Protein AF-A0A9K3HNY9-F1 (afdb_monomer_lite)

InterPro domains:
  IPR050426 Glycosyltransferase 28 [PTHR48050] (1-84)

pLDDT: mean 90.92, std 8.73, range [51.19, 98.0]

Secondary structure (DSSP, 8-state):
-HHHHHHHHHHHHTTSSPPPPPHHHHS-S--SHHHHHHHHHHHHHHHHHHTSHHHHHHHHHHHHHHHH--HHHHHHHHHHHHHHHHHTT--

Sequence (91 aa):
MLDQFYWAERMFWLGVSPEPLKRHQLLPDEDDEITIKEAAGALTTAISYALSSQVKSNALQISRRLASEDGVQEAVRMLKASIASQLSKEG

Foldseek 3Di:
DVVVQVVQCVCVVLQLFFHDDDPCLVPPPDPDPVSPVVSVVVVVVRVVSNPDPRNVVSVVVVVVVVVVDPVVVVVVVVVVVVVVVVVVVVD

Organism: Helianthus annuus (NCBI:txid4232)

Radius of gyration: 21.88 Å; chains: 1; bounding box: 48×25×59 Å

Structure (mmCIF, N/CA/C/O backbone):
data_AF-A0A9K3HNY9-F1
#
_entry.id   AF-A0A9K3HNY9-F1
#
loop_
_atom_site.group_PDB
_atom_site.id
_atom_site.type_symbol
_atom_site.label_atom_id
_atom_site.label_alt_id
_atom_site.label_comp_id
_atom_site.label_asym_id
_atom_site.label_entity_id
_atom_site.label_seq_id
_atom_site.pdbx_PDB_ins_code
_atom_site.Cartn_x
_atom_site.Cartn_y
_atom_site.Cartn_z
_atom_site.occupancy
_atom_site.B_iso_or_equiv
_atom_site.auth_seq_id
_atom_site.auth_comp_id
_atom_site.auth_asym_id
_atom_site.auth_atom_id
_atom_site.pdbx_PDB_model_num
ATOM 1 N N . MET A 1 1 ? -10.655 2.250 -10.650 1.00 59.12 1 MET A N 1
ATOM 2 C CA . MET A 1 1 ? -9.285 2.610 -11.091 1.00 59.12 1 MET A CA 1
ATOM 3 C C . MET A 1 1 ? -8.625 3.659 -10.200 1.00 59.12 1 MET A C 1
ATOM 5 O O . MET A 1 1 ? -7.439 3.510 -9.966 1.00 59.12 1 MET A O 1
ATOM 9 N N . LEU A 1 2 ? -9.326 4.673 -9.670 1.00 64.50 2 LEU A N 1
ATOM 10 C CA . LEU A 1 2 ? -8.720 5.620 -8.711 1.00 64.50 2 LEU A CA 1
ATOM 11 C C . LEU A 1 2 ? -8.255 4.930 -7.414 1.00 64.50 2 LEU A C 1
ATOM 13 O O . LEU A 1 2 ? -7.146 5.183 -6.949 1.00 64.50 2 LEU A O 1
ATOM 17 N N . ASP A 1 3 ? -9.039 3.976 -6.909 1.00 86.62 3 ASP A N 1
ATOM 18 C CA . ASP A 1 3 ? -8.745 3.331 -5.623 1.00 86.62 3 ASP A CA 1
ATOM 19 C C . ASP A 1 3 ? -7.466 2.486 -5.642 1.00 86.62 3 ASP A C 1
ATOM 21 O O . ASP A 1 3 ? -6.774 2.405 -4.635 1.00 86.62 3 ASP A O 1
ATOM 25 N N . GLN A 1 4 ? -7.106 1.881 -6.781 1.00 86.25 4 GLN A N 1
ATOM 26 C CA . GLN A 1 4 ? -5.919 1.021 -6.850 1.00 86.25 4 GLN A CA 1
ATOM 27 C C . GLN A 1 4 ? -4.621 1.834 -6.716 1.00 86.25 4 GLN A C 1
ATOM 29 O O . GLN A 1 4 ? -3.704 1.403 -6.025 1.00 86.25 4 GLN A O 1
ATOM 34 N N . PHE A 1 5 ? -4.560 3.027 -7.322 1.00 87.00 5 PHE A N 1
ATOM 35 C CA . PHE A 1 5 ? -3.406 3.924 -7.209 1.00 87.00 5 PHE A CA 1
ATOM 36 C C . PHE A 1 5 ? -3.367 4.596 -5.841 1.00 87.00 5 PHE A C 1
ATOM 38 O O . PHE A 1 5 ? -2.299 4.689 -5.243 1.00 87.00 5 PHE A O 1
ATOM 45 N N . TYR A 1 6 ? -4.536 4.977 -5.317 1.00 90.19 6 TYR A N 1
ATOM 46 C CA . TYR A 1 6 ? -4.662 5.472 -3.952 1.00 90.19 6 TYR A CA 1
ATOM 47 C C . TYR A 1 6 ? -4.114 4.456 -2.942 1.00 90.19 6 TYR A C 1
ATOM 49 O O . TYR A 1 6 ? -3.249 4.785 -2.134 1.00 90.19 6 TYR A O 1
ATOM 57 N N . TRP A 1 7 ? -4.556 3.198 -3.006 1.00 93.25 7 TRP A N 1
ATOM 58 C CA . TRP A 1 7 ? -4.070 2.167 -2.092 1.00 93.25 7 TRP A CA 1
ATOM 59 C C . TRP A 1 7 ? -2.604 1.812 -2.330 1.00 93.25 7 TRP A C 1
ATOM 61 O O . TRP A 1 7 ? -1.884 1.630 -1.354 1.00 93.25 7 TRP A O 1
ATOM 71 N N . ALA A 1 8 ? -2.131 1.770 -3.578 1.00 93.00 8 ALA A N 1
ATOM 72 C CA . ALA A 1 8 ? -0.715 1.543 -3.865 1.00 93.00 8 ALA A CA 1
ATOM 73 C C . ALA A 1 8 ? 0.176 2.619 -3.217 1.00 93.00 8 ALA A C 1
ATOM 75 O O . ALA A 1 8 ? 1.182 2.285 -2.594 1.00 93.00 8 ALA A O 1
ATOM 76 N N . GLU A 1 9 ? -0.224 3.893 -3.281 1.00 93.69 9 GLU A N 1
ATOM 77 C CA . GLU A 1 9 ? 0.480 4.993 -2.613 1.00 93.69 9 GLU A CA 1
ATOM 78 C C . GLU A 1 9 ? 0.470 4.832 -1.086 1.00 93.69 9 GLU A C 1
ATOM 80 O O . GLU A 1 9 ? 1.514 4.934 -0.440 1.00 93.69 9 GLU A O 1
ATOM 85 N N . ARG A 1 10 ? -0.682 4.495 -0.490 1.00 95.44 10 ARG A N 1
ATOM 86 C CA . ARG A 1 10 ? -0.769 4.253 0.962 1.00 95.44 10 ARG A CA 1
ATOM 87 C C . ARG A 1 10 ? 0.099 3.080 1.409 1.00 95.44 10 ARG A C 1
ATOM 89 O O . ARG A 1 10 ? 0.765 3.170 2.437 1.00 95.44 10 ARG A O 1
ATOM 96 N N . MET A 1 11 ? 0.126 2.001 0.634 1.00 95.44 11 MET A N 1
ATOM 97 C CA . MET A 1 11 ? 0.959 0.830 0.911 1.00 95.44 11 MET A CA 1
ATOM 98 C C . MET A 1 11 ? 2.452 1.153 0.764 1.00 95.44 11 MET A C 1
ATOM 100 O O . MET A 1 11 ? 3.264 0.661 1.550 1.00 95.44 11 MET A O 1
ATOM 104 N N . PHE A 1 12 ? 2.819 2.017 -0.185 1.00 95.75 12 PHE A N 1
ATOM 105 C CA . PHE A 1 12 ? 4.181 2.528 -0.319 1.00 95.75 12 PHE A CA 1
ATOM 106 C C . PHE A 1 12 ? 4.600 3.377 0.889 1.00 95.75 12 PHE A C 1
ATOM 108 O O . PHE A 1 12 ? 5.672 3.148 1.444 1.00 95.75 12 PHE A O 1
ATOM 115 N N . TRP A 1 13 ? 3.746 4.285 1.377 1.00 96.19 13 TRP A N 1
ATOM 116 C CA . TRP A 1 13 ? 4.043 5.090 2.577 1.00 96.19 13 TRP A CA 1
ATOM 117 C C . TRP A 1 13 ? 4.211 4.248 3.841 1.00 96.19 13 TRP A C 1
ATOM 119 O O . TRP A 1 13 ? 5.011 4.578 4.712 1.00 96.19 13 TRP A O 1
ATOM 129 N N . LEU A 1 14 ? 3.478 3.138 3.934 1.00 95.38 14 LEU A N 1
ATOM 130 C CA . LEU A 1 14 ? 3.642 2.149 4.999 1.00 95.38 14 LEU A CA 1
ATOM 131 C C . LEU A 1 14 ? 4.897 1.273 4.822 1.00 95.38 14 LEU A C 1
ATOM 133 O O . LEU A 1 14 ? 5.209 0.464 5.694 1.00 95.38 14 LEU A O 1
ATOM 137 N N . GLY A 1 15 ? 5.615 1.410 3.704 1.00 96.31 15 GLY A N 1
ATOM 138 C CA . GLY A 1 15 ? 6.816 0.641 3.391 1.00 96.31 15 GLY A CA 1
ATOM 139 C C . GLY A 1 15 ? 6.543 -0.837 3.107 1.00 96.31 15 GLY A C 1
ATOM 140 O O . GLY A 1 15 ? 7.450 -1.656 3.257 1.00 96.31 15 GLY A O 1
ATOM 141 N N . VAL A 1 16 ? 5.307 -1.196 2.742 1.00 96.88 16 VAL A N 1
ATOM 142 C CA . VAL A 1 16 ? 4.878 -2.585 2.472 1.00 96.88 16 VAL A CA 1
ATOM 143 C C . VAL A 1 16 ? 4.653 -2.869 0.986 1.00 96.88 16 VAL A C 1
ATOM 145 O O . VAL A 1 16 ? 4.203 -3.949 0.616 1.00 96.88 16 VAL A O 1
ATOM 148 N N . SER A 1 17 ? 4.962 -1.904 0.127 1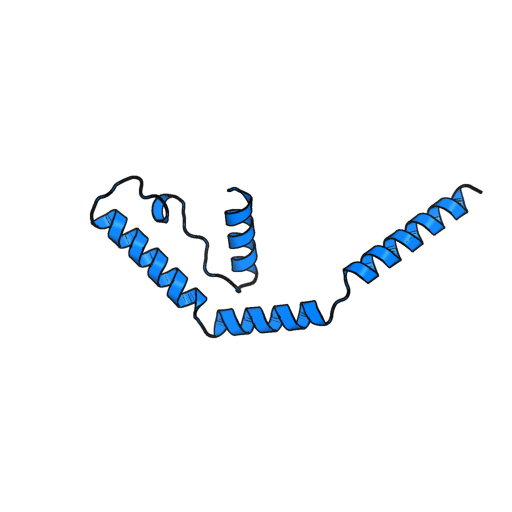.00 96.31 17 SER A N 1
ATOM 149 C CA . SER A 1 17 ? 4.864 -1.995 -1.328 1.00 96.31 17 SER A CA 1
ATOM 150 C C . SER A 1 17 ? 5.961 -1.139 -1.963 1.00 96.31 17 SER A C 1
ATOM 152 O O . SER A 1 17 ? 6.398 -0.176 -1.330 1.00 96.31 17 SER A O 1
ATOM 154 N N . PRO A 1 18 ? 6.411 -1.447 -3.192 1.00 95.50 18 PRO A N 1
ATOM 155 C CA . PRO A 1 18 ? 7.191 -0.512 -4.001 1.00 95.50 18 PRO A CA 1
ATOM 156 C C . PRO A 1 18 ? 6.404 0.760 -4.328 1.00 95.50 18 PRO A C 1
ATOM 158 O O . PRO A 1 18 ? 5.175 0.794 -4.201 1.00 95.50 18 PRO A O 1
ATOM 161 N N . GLU A 1 19 ? 7.131 1.783 -4.783 1.00 93.69 19 GLU A N 1
ATOM 162 C CA . GLU A 1 19 ? 6.542 3.003 -5.336 1.00 93.69 19 GLU A CA 1
ATOM 163 C C . GLU A 1 19 ? 5.596 2.646 -6.499 1.00 93.69 19 GLU A C 1
ATOM 165 O O . GLU A 1 19 ? 5.957 1.818 -7.347 1.00 93.69 19 GLU A O 1
ATOM 170 N N . PRO A 1 20 ? 4.382 3.223 -6.552 1.00 93.06 20 PRO A N 1
ATOM 171 C CA . PRO A 1 20 ? 3.451 2.960 -7.640 1.00 93.06 20 PRO A CA 1
ATOM 172 C C . PRO A 1 20 ? 4.045 3.343 -8.997 1.00 93.06 20 PRO A C 1
ATOM 174 O O . PRO A 1 20 ? 4.569 4.442 -9.176 1.00 93.06 20 PRO A O 1
ATOM 177 N N . LEU A 1 21 ? 3.905 2.452 -9.979 1.00 92.25 21 LEU A N 1
ATOM 178 C CA . LEU A 1 21 ? 4.319 2.742 -11.348 1.00 92.25 21 LEU A CA 1
ATOM 179 C C . LEU A 1 21 ? 3.487 3.889 -11.933 1.00 92.25 21 LEU A C 1
ATOM 181 O O . LEU A 1 21 ? 2.269 3.975 -11.743 1.00 92.25 21 LEU A O 1
ATOM 185 N N . LYS A 1 22 ? 4.158 4.762 -12.683 1.00 88.50 22 LYS A N 1
ATOM 186 C CA . LYS A 1 22 ? 3.533 5.895 -13.366 1.00 88.50 22 LYS A CA 1
ATOM 187 C C . LYS A 1 22 ? 2.731 5.408 -14.568 1.00 88.50 22 LYS A C 1
ATOM 189 O O . LYS A 1 22 ? 3.019 4.364 -15.148 1.00 88.50 22 LYS A O 1
ATOM 194 N N . ARG A 1 23 ? 1.749 6.207 -14.995 1.00 85.94 23 ARG A N 1
ATOM 195 C CA . ARG A 1 23 ? 0.869 5.860 -16.124 1.00 85.94 23 ARG A CA 1
ATOM 196 C C . ARG A 1 23 ? 1.650 5.455 -17.382 1.00 85.94 23 ARG A C 1
ATOM 198 O O . ARG A 1 23 ? 1.362 4.392 -17.910 1.00 85.94 23 ARG A O 1
ATOM 205 N N . HIS A 1 24 ? 2.652 6.236 -17.783 1.00 83.75 24 HIS A N 1
ATOM 206 C CA . HIS A 1 24 ? 3.482 5.960 -18.966 1.00 83.75 24 HIS A CA 1
ATOM 207 C C . HIS A 1 24 ? 4.354 4.698 -18.830 1.00 83.75 24 HIS A C 1
ATOM 209 O O . HIS A 1 24 ? 4.811 4.159 -19.825 1.00 83.75 24 HIS A O 1
ATOM 215 N N . GLN A 1 25 ? 4.587 4.202 -17.609 1.00 86.81 25 GLN A N 1
ATOM 216 C CA . GLN A 1 25 ? 5.315 2.946 -17.374 1.00 86.81 25 GLN A CA 1
ATOM 217 C C . GLN A 1 25 ? 4.386 1.726 -17.437 1.00 86.81 25 GLN A C 1
ATOM 219 O O . GLN A 1 25 ? 4.841 0.612 -17.669 1.00 86.81 25 GLN A O 1
ATOM 224 N N . LEU A 1 26 ? 3.087 1.921 -17.188 1.00 85.25 26 LEU A N 1
ATOM 225 C CA . LEU A 1 26 ? 2.066 0.869 -17.241 1.00 85.25 26 LEU A CA 1
ATOM 226 C C . LEU A 1 26 ? 1.429 0.755 -18.626 1.00 85.25 26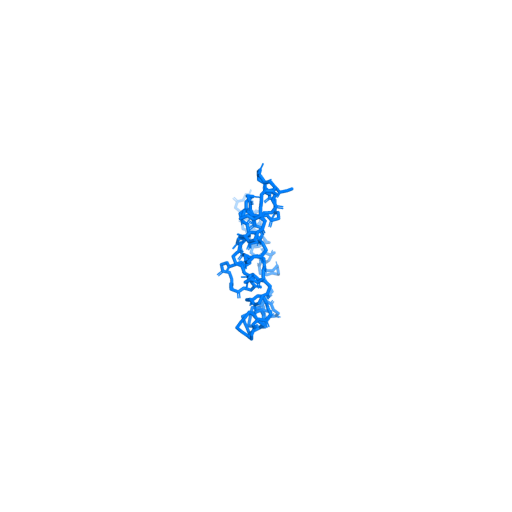 LEU A C 1
ATOM 228 O O . LEU A 1 26 ? 1.093 -0.337 -19.074 1.00 85.25 26 LEU A O 1
ATOM 232 N N . LEU A 1 27 ? 1.223 1.903 -19.261 1.00 85.81 27 LEU A N 1
ATOM 233 C CA . LEU A 1 27 ? 0.653 2.072 -20.586 1.00 85.81 27 LEU A CA 1
ATOM 234 C C . LEU A 1 27 ? 1.569 3.052 -21.326 1.00 85.81 27 LEU A C 1
ATOM 236 O O . LEU A 1 27 ? 1.320 4.257 -21.254 1.00 85.81 27 LEU A O 1
ATOM 240 N N . PRO A 1 28 ? 2.658 2.556 -21.938 1.00 81.81 28 PRO A N 1
ATOM 241 C CA . PRO A 1 28 ? 3.527 3.365 -22.780 1.00 81.81 28 PRO A CA 1
ATOM 242 C C . PRO A 1 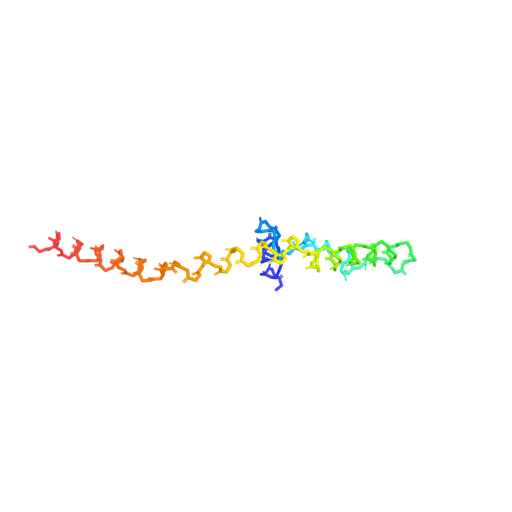28 ? 2.727 4.108 -23.847 1.00 81.81 28 PRO A C 1
ATOM 244 O O . PRO A 1 28 ? 1.864 3.513 -24.494 1.00 81.81 28 PRO A O 1
ATOM 247 N N . ASP A 1 29 ? 2.999 5.403 -24.005 1.00 83.00 29 ASP A N 1
ATOM 248 C CA . ASP A 1 29 ? 2.383 6.216 -25.060 1.00 83.00 29 ASP A CA 1
ATOM 249 C C . ASP A 1 29 ? 2.991 5.888 -26.440 1.00 83.00 29 ASP A C 1
ATOM 251 O O . ASP A 1 29 ? 2.321 6.029 -27.462 1.00 83.00 29 ASP A O 1
ATOM 255 N N . GLU A 1 30 ? 4.235 5.397 -26.449 1.00 87.12 30 GLU A N 1
ATOM 256 C CA . GLU A 1 30 ? 4.991 4.947 -27.619 1.00 87.12 30 GLU A CA 1
ATOM 257 C C . GLU A 1 30 ? 5.470 3.501 -27.399 1.00 87.12 30 GLU A C 1
ATOM 259 O O . GLU A 1 30 ? 5.786 3.095 -26.277 1.00 87.12 30 GLU A O 1
ATOM 264 N N . ASP A 1 31 ? 5.496 2.704 -28.466 1.00 85.81 31 ASP A N 1
ATOM 265 C CA . ASP A 1 31 ? 5.918 1.298 -28.471 1.00 85.81 31 ASP A CA 1
ATOM 266 C C . ASP A 1 31 ? 7.354 1.114 -28.989 1.00 85.81 31 ASP A C 1
ATOM 268 O O . ASP A 1 31 ? 7.743 0.034 -29.441 1.00 85.81 31 ASP A O 1
ATOM 272 N N . ASP A 1 32 ? 8.165 2.168 -28.901 1.00 92.31 32 ASP A N 1
ATOM 273 C CA . ASP A 1 32 ? 9.571 2.126 -29.263 1.00 92.31 32 ASP A CA 1
ATOM 274 C C . ASP A 1 32 ? 10.406 1.337 -28.234 1.00 92.31 32 ASP A C 1
ATOM 276 O O . ASP A 1 32 ? 10.049 1.165 -27.063 1.00 92.31 32 ASP A O 1
ATOM 280 N N . GLU A 1 33 ? 11.563 0.843 -28.683 1.00 92.19 33 GLU A N 1
ATOM 281 C CA . GLU A 1 33 ? 12.446 0.004 -27.868 1.00 92.19 33 GLU A CA 1
ATOM 282 C C . GLU A 1 33 ? 12.889 0.697 -26.568 1.00 92.19 33 GLU A C 1
ATOM 284 O O . GLU A 1 33 ? 13.030 0.031 -25.537 1.00 92.19 33 GLU A O 1
ATOM 289 N N . ILE A 1 34 ? 13.102 2.017 -26.593 1.00 91.88 34 ILE A N 1
ATOM 290 C CA . ILE A 1 34 ? 13.596 2.773 -25.439 1.00 91.88 34 ILE A CA 1
ATOM 291 C C . ILE A 1 34 ? 12.494 2.843 -24.386 1.00 91.88 34 ILE A C 1
ATOM 293 O O . ILE A 1 34 ? 12.716 2.398 -23.256 1.00 91.88 34 ILE A O 1
ATOM 297 N N . THR A 1 35 ? 11.297 3.298 -24.762 1.00 89.88 35 THR A N 1
ATOM 298 C CA . THR A 1 35 ? 10.159 3.404 -23.837 1.00 89.88 35 THR A CA 1
ATOM 299 C C . THR A 1 35 ? 9.788 2.047 -23.233 1.00 89.88 35 THR A C 1
ATOM 301 O O . THR A 1 35 ? 9.593 1.929 -22.016 1.00 89.88 35 THR A O 1
ATOM 304 N N . ILE A 1 36 ? 9.763 0.981 -24.042 1.00 90.62 36 ILE A N 1
ATOM 305 C CA . ILE A 1 36 ? 9.480 -0.378 -23.551 1.00 90.62 36 ILE A CA 1
ATOM 306 C C . ILE A 1 36 ? 10.541 -0.831 -22.541 1.00 90.62 36 ILE A C 1
ATOM 308 O O . ILE A 1 36 ? 10.212 -1.391 -21.489 1.00 90.62 36 ILE A O 1
ATOM 312 N N . LYS A 1 37 ? 11.823 -0.597 -22.835 1.00 92.69 37 LYS A N 1
ATOM 313 C CA . LYS A 1 37 ? 12.927 -1.002 -21.959 1.00 92.69 37 LYS A CA 1
ATOM 314 C C . LYS A 1 37 ? 12.913 -0.244 -20.634 1.00 92.69 37 LYS A C 1
ATOM 316 O O . LYS A 1 37 ? 13.179 -0.844 -19.590 1.00 92.69 37 LYS A O 1
ATOM 321 N N . GLU A 1 38 ? 12.570 1.040 -20.653 1.00 91.94 38 GLU A N 1
ATOM 322 C CA . GLU A 1 38 ? 12.399 1.849 -19.445 1.00 91.94 38 GLU A CA 1
ATOM 323 C C . GLU A 1 38 ? 11.251 1.332 -18.570 1.00 91.94 38 GLU A C 1
ATOM 325 O O . GLU A 1 38 ? 11.441 1.115 -17.368 1.00 91.94 38 GLU A O 1
ATOM 330 N N . ALA A 1 39 ? 10.088 1.050 -19.166 1.00 92.25 39 ALA A N 1
ATOM 331 C CA . ALA A 1 39 ? 8.945 0.467 -18.465 1.00 92.25 39 ALA A CA 1
ATOM 332 C C . ALA A 1 39 ? 9.288 -0.899 -17.840 1.00 92.25 39 ALA A C 1
ATOM 334 O O . ALA A 1 39 ? 9.009 -1.143 -16.660 1.00 92.25 39 ALA A 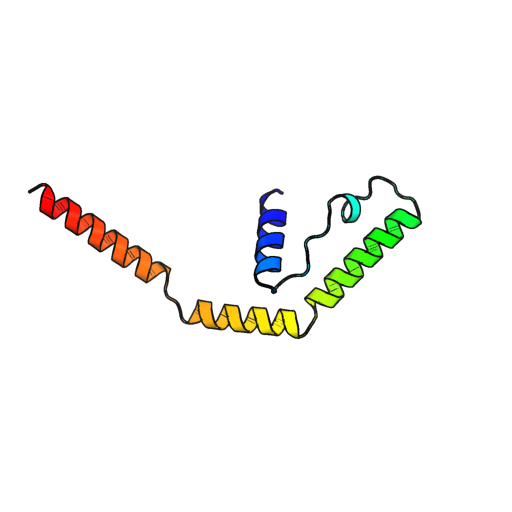O 1
ATOM 335 N N . ALA A 1 40 ? 9.968 -1.772 -18.590 1.00 93.06 40 ALA A N 1
ATOM 336 C CA . ALA A 1 40 ? 10.420 -3.073 -18.102 1.00 93.06 40 ALA A CA 1
ATOM 337 C C . ALA A 1 40 ? 11.436 -2.950 -16.950 1.00 93.06 40 ALA A C 1
ATOM 339 O O . ALA A 1 40 ? 11.376 -3.711 -15.977 1.00 93.06 40 ALA A O 1
ATOM 340 N N . GLY A 1 41 ? 12.349 -1.976 -17.022 1.00 94.88 41 GLY A N 1
ATOM 341 C CA . GLY A 1 41 ? 13.310 -1.679 -15.958 1.00 94.88 41 GLY A CA 1
ATOM 342 C C . GLY A 1 41 ? 12.637 -1.188 -14.674 1.00 94.88 41 GLY A C 1
ATOM 343 O O . GLY A 1 41 ? 12.949 -1.676 -13.580 1.00 94.88 41 GLY A O 1
ATOM 344 N N . ALA A 1 42 ? 11.664 -0.281 -14.801 1.00 93.94 42 ALA A N 1
ATOM 345 C CA . ALA A 1 42 ? 10.864 0.202 -13.679 1.00 93.94 42 ALA A CA 1
ATOM 346 C C . ALA A 1 42 ? 10.083 -0.943 -13.011 1.00 93.94 42 ALA A C 1
ATOM 348 O O . ALA A 1 42 ? 10.140 -1.104 -11.789 1.00 93.94 42 ALA A O 1
ATOM 349 N N . LEU A 1 43 ? 9.436 -1.801 -13.808 1.00 94.19 43 LEU A N 1
ATOM 350 C CA . LEU A 1 43 ? 8.710 -2.971 -13.312 1.00 94.19 43 LEU A CA 1
ATOM 351 C C . LEU A 1 43 ? 9.635 -3.966 -12.597 1.00 94.19 43 LEU A C 1
ATOM 353 O O . LEU A 1 43 ? 9.318 -4.435 -11.504 1.00 94.19 43 LEU A O 1
ATOM 357 N N . THR A 1 44 ? 10.803 -4.258 -13.173 1.00 96.69 44 THR A N 1
ATOM 358 C CA . THR A 1 44 ? 11.795 -5.167 -12.574 1.00 96.69 44 THR A CA 1
ATOM 359 C C . THR A 1 44 ? 12.278 -4.652 -11.218 1.00 96.69 44 THR A C 1
ATOM 361 O O . THR A 1 44 ? 12.386 -5.417 -10.254 1.00 96.69 44 THR A O 1
ATOM 364 N N . THR A 1 45 ? 1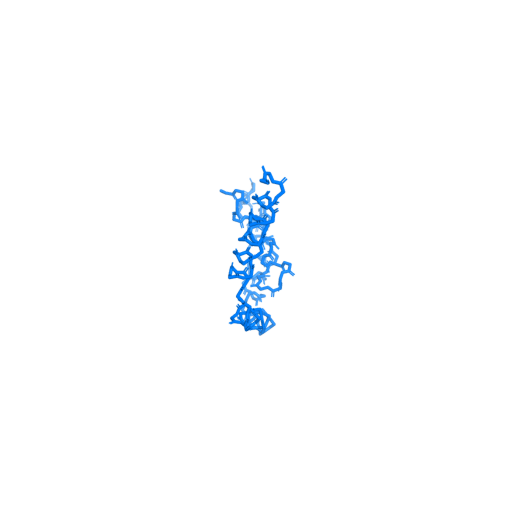2.523 -3.344 -11.122 1.00 95.69 45 THR A N 1
ATOM 365 C CA . THR A 1 45 ? 12.928 -2.685 -9.874 1.00 95.69 45 THR A CA 1
ATOM 366 C C . THR A 1 45 ? 11.820 -2.769 -8.826 1.00 95.69 45 THR A C 1
ATOM 368 O O . THR A 1 45 ? 12.084 -3.156 -7.686 1.00 95.69 45 THR A O 1
ATOM 371 N N . ALA A 1 46 ? 10.573 -2.490 -9.214 1.00 96.12 46 ALA A N 1
ATOM 372 C CA . ALA A 1 46 ? 9.418 -2.578 -8.325 1.00 96.12 46 ALA A CA 1
ATOM 373 C C . ALA A 1 46 ? 9.214 -4.005 -7.784 1.00 96.12 46 ALA A C 1
ATOM 375 O O . ALA A 1 46 ? 9.041 -4.183 -6.577 1.00 96.12 46 ALA A O 1
ATOM 376 N N . ILE A 1 47 ? 9.310 -5.028 -8.642 1.00 96.62 47 ILE A N 1
ATOM 377 C CA . ILE A 1 47 ? 9.218 -6.442 -8.235 1.00 96.62 47 ILE A CA 1
ATOM 378 C C . ILE A 1 47 ? 10.353 -6.804 -7.272 1.00 96.62 47 ILE A C 1
ATOM 380 O O . ILE A 1 47 ? 10.110 -7.402 -6.223 1.00 96.62 47 ILE A O 1
ATOM 384 N N . SER A 1 48 ? 11.588 -6.413 -7.590 1.00 97.31 48 SER A N 1
ATOM 385 C CA . SER A 1 48 ? 12.754 -6.698 -6.744 1.00 97.31 48 SER A CA 1
ATOM 386 C C . SER A 1 48 ? 12.609 -6.069 -5.356 1.00 97.31 48 SER A C 1
ATOM 388 O O . SER A 1 48 ? 12.866 -6.723 -4.344 1.00 97.31 48 SER A O 1
ATOM 390 N N . TYR A 1 49 ? 12.131 -4.824 -5.294 1.00 96.56 49 TYR A N 1
ATOM 391 C CA . TYR A 1 49 ? 11.849 -4.143 -4.035 1.00 96.56 49 TYR A CA 1
ATOM 392 C C . TYR A 1 49 ? 10.722 -4.829 -3.251 1.00 96.56 49 TYR A C 1
ATOM 394 O O . TYR A 1 49 ? 10.883 -5.086 -2.057 1.00 96.56 49 TYR A O 1
ATOM 402 N N . ALA A 1 50 ? 9.618 -5.194 -3.913 1.00 96.44 50 ALA A N 1
ATOM 403 C CA . ALA A 1 50 ? 8.493 -5.900 -3.293 1.00 96.44 50 ALA A CA 1
ATOM 404 C C . ALA A 1 50 ? 8.914 -7.231 -2.643 1.00 96.44 50 ALA A C 1
ATOM 406 O O . ALA A 1 50 ? 8.376 -7.626 -1.609 1.00 96.44 50 ALA A O 1
ATOM 407 N N . LEU A 1 51 ? 9.899 -7.919 -3.228 1.00 96.56 51 LEU A N 1
ATOM 408 C CA . LEU A 1 51 ? 10.423 -9.192 -2.725 1.00 96.56 51 LEU A CA 1
ATOM 409 C C . LEU A 1 51 ? 11.475 -9.042 -1.614 1.00 96.56 51 LEU A C 1
ATOM 411 O O . LEU A 1 51 ? 11.854 -10.050 -1.001 1.00 96.56 51 LEU A O 1
ATOM 415 N N . SER A 1 52 ? 11.928 -7.817 -1.333 1.00 97.44 52 SER A N 1
ATOM 416 C CA . SER A 1 52 ? 12.966 -7.540 -0.340 1.00 97.44 52 SER A CA 1
ATOM 417 C C . SER A 1 52 ? 12.565 -7.968 1.077 1.00 97.44 52 SER A C 1
ATOM 419 O O . SER A 1 52 ? 11.392 -7.984 1.465 1.00 97.44 52 SER A O 1
ATOM 421 N N . SER A 1 53 ? 13.567 -8.300 1.894 1.00 97.69 53 SER A N 1
ATOM 422 C CA . SER A 1 53 ? 13.367 -8.599 3.317 1.00 97.69 53 SER A CA 1
ATOM 423 C C . SER A 1 53 ? 12.793 -7.405 4.082 1.00 97.69 53 SER A C 1
ATOM 425 O O . SER A 1 53 ? 12.014 -7.605 5.012 1.00 97.69 53 SER A O 1
ATOM 427 N N . GLN A 1 54 ? 13.122 -6.178 3.664 1.00 96.94 54 GLN A N 1
ATOM 428 C CA . GLN A 1 54 ? 12.617 -4.954 4.278 1.00 96.94 54 GLN A CA 1
ATOM 429 C C . GLN A 1 54 ? 11.093 -4.857 4.171 1.00 96.94 54 GLN A C 1
ATOM 431 O O . GLN A 1 54 ? 10.425 -4.668 5.186 1.00 96.94 54 GLN A O 1
ATOM 436 N N . VAL A 1 55 ? 10.538 -5.056 2.969 1.00 97.62 55 VAL A N 1
ATOM 437 C CA . VAL A 1 55 ? 9.084 -5.030 2.741 1.00 97.62 55 VAL A CA 1
ATOM 438 C C . VAL A 1 55 ? 8.382 -6.099 3.582 1.00 97.62 55 VAL A C 1
ATOM 440 O O . VAL A 1 55 ? 7.390 -5.813 4.253 1.00 97.62 55 VAL A O 1
ATOM 443 N N . LYS A 1 56 ? 8.940 -7.316 3.637 1.00 97.00 56 LYS A N 1
ATOM 444 C CA . LYS A 1 56 ? 8.401 -8.411 4.464 1.00 97.00 56 LYS A CA 1
ATOM 445 C C . LYS A 1 56 ? 8.432 -8.083 5.959 1.00 97.00 56 LYS A C 1
ATOM 447 O O . LYS A 1 56 ? 7.466 -8.359 6.666 1.00 97.00 56 LYS A O 1
ATOM 452 N N . SER A 1 57 ? 9.525 -7.489 6.438 1.00 98.00 57 SER A N 1
ATOM 453 C CA . SER A 1 57 ? 9.678 -7.082 7.838 1.00 98.00 57 SER A CA 1
ATOM 454 C C . SER A 1 57 ? 8.672 -5.997 8.221 1.00 98.00 57 SER A C 1
ATOM 456 O O . SER A 1 57 ? 8.004 -6.115 9.248 1.00 98.00 57 SER A O 1
ATOM 458 N N . ASN A 1 58 ? 8.510 -4.978 7.372 1.00 97.69 58 ASN A N 1
ATOM 459 C CA . ASN A 1 58 ? 7.533 -3.907 7.576 1.00 97.69 58 ASN A CA 1
ATOM 460 C C . ASN A 1 58 ? 6.107 -4.467 7.630 1.00 97.69 58 ASN A C 1
ATOM 462 O O . ASN A 1 58 ? 5.354 -4.165 8.559 1.00 97.69 58 ASN A O 1
ATOM 466 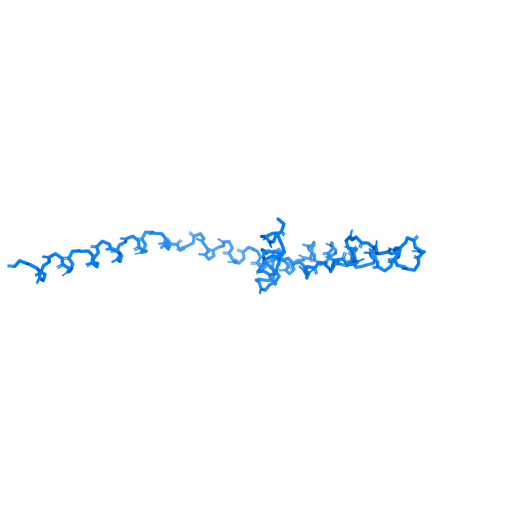N N . ALA A 1 59 ? 5.758 -5.345 6.685 1.00 97.19 59 ALA A N 1
ATOM 467 C CA . ALA A 1 59 ? 4.445 -5.980 6.638 1.00 97.19 59 ALA A CA 1
ATOM 468 C C . ALA A 1 59 ? 4.161 -6.795 7.909 1.00 97.19 59 ALA A C 1
ATOM 470 O O . ALA A 1 59 ? 3.084 -6.673 8.490 1.00 97.19 59 ALA A O 1
ATOM 471 N N . LEU A 1 60 ? 5.147 -7.560 8.391 1.00 97.62 60 LEU A N 1
ATOM 472 C CA . LEU A 1 60 ? 5.033 -8.334 9.629 1.00 97.62 60 LEU A CA 1
ATOM 473 C C . LEU A 1 60 ? 4.882 -7.444 10.872 1.00 97.62 60 LEU A C 1
ATOM 475 O O . LEU A 1 60 ? 4.128 -7.766 11.790 1.00 97.62 60 LEU A O 1
ATOM 479 N N . GLN A 1 61 ? 5.605 -6.326 10.936 1.00 96.94 61 GLN A N 1
ATOM 480 C CA . GLN A 1 61 ? 5.483 -5.387 12.049 1.00 96.94 61 GLN A CA 1
ATOM 481 C C . GLN A 1 61 ? 4.085 -4.761 12.089 1.00 96.94 61 GLN A C 1
ATOM 483 O O . GLN A 1 61 ? 3.471 -4.695 13.156 1.00 96.94 61 GLN A O 1
ATOM 488 N N . ILE A 1 62 ? 3.569 -4.329 10.938 1.00 95.31 62 ILE A N 1
ATOM 489 C CA . ILE A 1 62 ? 2.230 -3.745 10.834 1.00 95.31 62 ILE A CA 1
ATOM 490 C C . ILE A 1 62 ? 1.166 -4.788 11.170 1.00 95.31 62 ILE A C 1
ATOM 492 O O . ILE A 1 62 ? 0.276 -4.498 11.966 1.00 95.31 62 ILE A O 1
ATOM 496 N N . SER A 1 63 ? 1.282 -6.015 10.653 1.00 95.38 63 SER A N 1
ATOM 497 C CA . SER A 1 63 ? 0.310 -7.072 10.945 1.00 95.38 63 SER A CA 1
ATOM 498 C C . SER A 1 63 ? 0.240 -7.387 12.439 1.00 95.38 63 SER A C 1
ATOM 500 O O . SER A 1 63 ? -0.846 -7.587 12.972 1.00 95.38 63 SER A O 1
ATOM 502 N N . ARG A 1 64 ? 1.384 -7.394 13.137 1.00 95.94 64 ARG A N 1
ATOM 503 C CA . ARG A 1 64 ? 1.437 -7.601 14.592 1.00 95.94 64 ARG A CA 1
ATOM 504 C C . ARG A 1 64 ? 0.738 -6.486 15.362 1.00 95.94 64 ARG A C 1
ATOM 506 O O . ARG A 1 64 ? 0.000 -6.783 16.292 1.00 95.94 64 ARG A O 1
ATOM 513 N N . ARG A 1 65 ? 0.949 -5.227 14.966 1.00 93.44 65 ARG A N 1
ATOM 514 C CA . ARG A 1 65 ? 0.274 -4.074 15.584 1.00 93.44 65 ARG A CA 1
ATOM 515 C C . ARG A 1 65 ? -1.237 -4.149 15.385 1.00 93.44 65 ARG A C 1
ATOM 517 O O . ARG A 1 65 ? -1.974 -4.105 16.362 1.00 93.44 65 ARG A O 1
ATOM 524 N N . LEU A 1 66 ? -1.678 -4.375 14.147 1.00 91.12 66 LEU A N 1
ATOM 525 C CA . LEU A 1 66 ? -3.099 -4.511 13.819 1.00 91.12 66 LEU A CA 1
ATOM 526 C C . LEU A 1 66 ? -3.760 -5.676 14.563 1.00 91.12 66 LEU A C 1
ATOM 528 O O . LEU A 1 66 ? -4.893 -5.547 14.999 1.00 91.12 66 LEU A O 1
ATOM 532 N N . ALA A 1 67 ? -3.056 -6.794 14.754 1.00 92.44 67 ALA A N 1
ATOM 533 C CA . ALA A 1 67 ? -3.580 -7.929 15.512 1.00 92.44 67 ALA A CA 1
ATOM 534 C C . ALA A 1 67 ? -3.740 -7.644 17.018 1.00 92.44 67 ALA A C 1
ATOM 536 O O . ALA A 1 67 ? -4.507 -8.333 17.685 1.00 92.44 67 ALA A O 1
ATOM 537 N N . SER A 1 68 ? -3.004 -6.669 17.561 1.00 91.94 68 SER A N 1
ATOM 538 C CA . SER A 1 68 ? -3.079 -6.284 18.977 1.00 91.94 68 SER A CA 1
ATOM 539 C C . SER A 1 68 ? -4.095 -5.178 19.272 1.00 91.94 68 SER A C 1
ATOM 541 O O . SER A 1 68 ? -4.434 -4.956 20.432 1.00 91.94 68 SER A O 1
ATOM 543 N N . GLU A 1 69 ? -4.572 -4.479 18.243 1.00 90.62 69 GLU A N 1
ATOM 544 C CA . GLU A 1 69 ? -5.489 -3.349 18.367 1.00 90.62 69 GLU A CA 1
ATOM 545 C C . GLU A 1 69 ? -6.924 -3.794 18.034 1.00 90.62 69 GLU A C 1
ATOM 547 O O . GLU A 1 69 ? -7.182 -4.303 16.947 1.00 90.62 69 GLU A O 1
ATOM 552 N N . ASP A 1 70 ? -7.887 -3.547 18.931 1.00 88.75 70 ASP A N 1
ATOM 553 C CA . ASP A 1 70 ? -9.323 -3.658 18.620 1.00 88.75 70 ASP A CA 1
ATOM 554 C C . ASP A 1 70 ? -9.934 -2.261 18.446 1.00 88.75 70 ASP A C 1
ATOM 556 O O . ASP A 1 70 ? -10.723 -1.760 19.255 1.00 88.75 70 ASP A O 1
ATOM 560 N N . GLY A 1 71 ? -9.508 -1.592 17.370 1.00 90.94 71 GLY A N 1
ATOM 561 C CA . GLY A 1 71 ? -9.966 -0.241 17.045 1.00 90.94 71 GLY A CA 1
ATOM 562 C C . GLY A 1 71 ? -11.471 -0.163 16.767 1.00 90.94 71 GLY A C 1
ATOM 563 O O . GLY A 1 71 ? -12.091 0.869 17.021 1.00 90.94 71 GLY A O 1
ATOM 564 N N . VAL A 1 72 ? -12.083 -1.256 16.295 1.00 93.31 72 VAL A N 1
ATOM 565 C CA . VAL A 1 72 ? -13.529 -1.310 16.034 1.00 93.31 72 VAL A CA 1
ATOM 566 C C . VAL A 1 72 ? -14.298 -1.305 17.349 1.00 93.31 72 VAL A C 1
ATOM 568 O O . VAL A 1 72 ? -15.214 -0.498 17.515 1.00 93.31 72 VAL A O 1
ATOM 571 N N . GLN A 1 73 ? -13.923 -2.159 18.303 1.00 94.06 73 GLN A N 1
ATOM 572 C CA . GLN A 1 73 ? -14.567 -2.181 19.611 1.00 94.06 73 GLN A CA 1
ATOM 573 C C . GLN A 1 73 ? -14.391 -0.854 20.355 1.00 94.06 73 GLN A C 1
ATOM 575 O O . GLN A 1 73 ? -15.356 -0.363 20.945 1.00 94.06 73 GLN A O 1
ATOM 580 N N . GLU A 1 74 ? -13.196 -0.256 20.304 1.00 94.75 74 GLU A N 1
ATOM 581 C CA . GLU A 1 74 ? -12.921 1.070 20.870 1.00 94.75 74 GLU A CA 1
ATOM 582 C C . GLU A 1 74 ? -13.862 2.130 20.289 1.00 94.75 74 GLU A C 1
ATOM 584 O O . GLU A 1 74 ? -14.604 2.779 21.033 1.00 94.75 74 GLU A O 1
ATOM 589 N N . ALA A 1 75 ? -13.917 2.240 18.960 1.00 95.88 75 ALA A N 1
ATOM 590 C CA . ALA A 1 75 ? -14.776 3.203 18.279 1.00 95.88 75 ALA A CA 1
ATOM 591 C C . ALA A 1 75 ? -16.260 3.000 18.632 1.00 95.88 75 ALA A C 1
ATOM 593 O O . ALA A 1 75 ? -16.973 3.960 18.937 1.00 95.88 75 ALA A O 1
ATOM 594 N N . VAL A 1 76 ? -16.727 1.747 18.662 1.00 96.38 76 VAL A N 1
ATOM 595 C CA . VAL A 1 76 ? -18.107 1.414 19.043 1.00 96.38 76 VAL A CA 1
ATOM 596 C C . VAL A 1 76 ? -18.393 1.799 20.495 1.00 96.38 76 VAL A C 1
ATOM 598 O O . VAL A 1 76 ? -19.476 2.311 20.790 1.00 96.38 76 VAL A O 1
ATOM 601 N N . ARG A 1 77 ? -17.450 1.583 21.419 1.00 96.94 77 ARG A N 1
ATOM 602 C CA . ARG A 1 77 ? -17.613 1.978 22.826 1.00 96.94 77 ARG A CA 1
ATOM 603 C C . ARG A 1 77 ? -17.752 3.492 22.964 1.00 96.94 77 ARG A C 1
ATOM 605 O O . ARG A 1 77 ? -18.650 3.949 23.671 1.00 96.94 77 ARG A O 1
ATOM 612 N N . MET A 1 78 ? -16.908 4.255 22.271 1.00 96.38 78 MET A N 1
ATOM 613 C CA . MET A 1 78 ? -16.956 5.721 22.272 1.00 96.38 78 MET A CA 1
ATOM 614 C C . MET A 1 78 ? -18.279 6.246 21.704 1.00 96.38 78 MET A C 1
ATOM 616 O O . MET A 1 78 ? -18.899 7.125 22.303 1.00 96.38 78 MET A O 1
ATOM 620 N N . LEU A 1 79 ? -18.755 5.665 20.598 1.00 96.62 79 LEU A N 1
ATOM 621 C CA . LEU A 1 79 ? -20.051 6.004 20.004 1.00 96.62 79 LEU A CA 1
ATOM 622 C C . LEU A 1 79 ? -21.204 5.755 20.982 1.00 96.62 79 LEU A C 1
ATOM 624 O O . LEU A 1 79 ? -22.032 6.639 21.193 1.00 96.62 79 LEU A O 1
ATOM 628 N N . LYS A 1 80 ? -21.230 4.587 21.638 1.00 96.12 80 LYS A N 1
ATOM 629 C CA . LYS A 1 80 ? -22.252 4.262 22.648 1.00 96.12 80 LYS A CA 1
ATOM 630 C C . LYS A 1 80 ? -22.253 5.260 23.808 1.00 96.12 80 LYS A C 1
ATOM 632 O O . LYS A 1 80 ? -23.319 5.713 24.216 1.00 96.12 80 LYS A O 1
ATOM 637 N N . ALA A 1 81 ? -21.075 5.622 24.318 1.00 95.25 81 ALA A N 1
ATOM 638 C CA . ALA A 1 81 ? -20.947 6.599 25.398 1.00 95.25 81 ALA A CA 1
ATOM 639 C C . ALA A 1 81 ? -21.423 8.002 24.976 1.00 95.25 81 ALA A C 1
ATOM 641 O O . ALA A 1 81 ? -22.097 8.684 25.748 1.00 95.25 81 ALA A O 1
ATOM 642 N N . SER A 1 82 ? -21.120 8.418 23.741 1.00 94.38 82 SER A N 1
ATOM 643 C CA . SER A 1 82 ? -21.566 9.701 23.189 1.00 94.38 82 SER A CA 1
ATOM 644 C C . SER A 1 82 ? -23.090 9.780 23.079 1.00 94.38 82 SER A C 1
ATOM 646 O O . SER A 1 82 ? -23.680 10.751 23.554 1.00 94.38 82 SER A O 1
ATOM 648 N N . ILE A 1 83 ? -23.729 8.734 22.547 1.00 95.12 83 ILE A N 1
ATOM 649 C CA . ILE A 1 83 ? -25.192 8.654 22.421 1.00 95.12 83 ILE A CA 1
ATOM 650 C C . ILE A 1 83 ? -25.858 8.696 23.805 1.00 95.12 83 ILE A C 1
ATOM 652 O O . ILE A 1 83 ? -26.802 9.454 24.019 1.00 95.12 83 ILE A O 1
ATOM 656 N N . ALA A 1 84 ? -25.339 7.936 24.776 1.00 90.75 84 ALA A N 1
ATOM 657 C CA . ALA A 1 84 ? -25.871 7.932 26.140 1.00 90.75 84 ALA A CA 1
ATOM 658 C C . ALA A 1 84 ? -25.764 9.312 26.819 1.00 90.75 84 ALA A C 1
ATOM 660 O O . ALA A 1 84 ? -26.685 9.739 27.514 1.00 90.75 84 ALA A O 1
ATOM 661 N N . SER A 1 85 ? -24.663 10.037 26.590 1.00 89.31 85 SER A N 1
ATOM 662 C CA . SER A 1 85 ? -24.481 11.395 27.114 1.00 89.31 85 SER A CA 1
ATOM 663 C C . SER A 1 85 ? -25.450 12.409 26.500 1.00 89.31 85 SER A C 1
ATOM 665 O O . SER A 1 85 ? -25.873 13.325 27.202 1.00 89.31 85 SER A O 1
ATOM 667 N N . GLN A 1 86 ? -25.804 12.264 25.221 1.00 85.06 86 GLN A N 1
ATOM 668 C CA . GLN A 1 86 ? -26.783 13.134 24.561 1.00 85.06 86 GLN A CA 1
ATOM 669 C C . GLN A 1 86 ? -28.191 12.920 25.128 1.00 85.06 86 GLN A C 1
ATOM 671 O O . GLN A 1 86 ? -28.838 13.888 25.512 1.00 85.06 86 GLN A O 1
ATOM 676 N N . LEU A 1 87 ? -28.607 11.662 25.303 1.00 80.06 87 LEU A N 1
ATOM 677 C CA . LEU A 1 87 ? -29.916 11.317 25.872 1.00 80.06 87 LEU A CA 1
ATOM 678 C C . LEU A 1 87 ? -30.103 11.829 27.310 1.00 80.06 87 LEU A C 1
ATOM 680 O O . LEU A 1 87 ? -31.197 12.231 27.684 1.00 80.06 87 LEU A O 1
ATOM 684 N N . SER A 1 88 ? -29.035 11.865 28.113 1.00 72.50 88 SER A N 1
ATOM 685 C CA . SER A 1 88 ? -29.079 12.397 29.484 1.00 72.50 88 SER A CA 1
ATOM 686 C C . SER A 1 88 ? -29.170 13.928 29.565 1.00 72.50 88 SER A C 1
ATOM 688 O O . SER A 1 88 ? -29.368 14.448 30.659 1.00 72.50 88 SER A O 1
ATOM 690 N N . LYS A 1 89 ? -28.953 14.658 28.464 1.00 66.50 89 LYS A N 1
ATOM 691 C CA . LYS A 1 89 ? -29.045 16.130 28.425 1.00 66.50 89 LYS A CA 1
ATOM 692 C C . LYS A 1 89 ? -30.406 16.631 27.936 1.00 66.50 89 LYS A C 1
ATOM 694 O O . LYS A 1 89 ? -30.671 17.823 28.048 1.00 66.50 89 LYS A O 1
ATOM 699 N N . GLU A 1 90 ? -31.226 15.745 27.374 1.00 62.00 90 GLU A N 1
ATOM 700 C CA . GLU A 1 90 ? -32.540 16.063 26.799 1.00 62.00 90 GLU A CA 1
ATOM 701 C C . GLU A 1 90 ? -33.722 15.677 27.710 1.00 62.00 90 GLU A C 1
ATOM 703 O O . GLU A 1 90 ? -34.859 16.022 27.390 1.00 62.00 90 GLU A O 1
ATOM 708 N N . GLY A 1 91 ? -33.470 14.988 28.831 1.00 51.19 91 GLY A N 1
ATOM 709 C CA . GLY A 1 91 ? -34.461 14.651 29.865 1.00 51.19 91 GLY A CA 1
ATOM 710 C C . GLY A 1 91 ? -34.226 15.416 31.158 1.00 51.19 91 GLY A C 1
ATOM 711 O O . GLY A 1 91 ? -35.235 15.731 31.825 1.00 51.19 91 GLY A O 1
#